Protein AF-A0A2U8DVL2-F1 (afdb_monomer_lite)

Organism: NCBI:txid332101

Radius of gyration: 16.47 Å; chains: 1; bounding box: 41×28×46 Å

pLDDT: mean 86.02, std 8.93, range [56.0, 98.19]

Secondary structure (DSSP, 8-state):
-HHHHHHHHHHHHHTTT-EEEEEEEETTEEEEEEEEEEEETTEEEEEEEEEE--SSGGGTSSPPPHHHHHHTT-S-S---TT--HHHHHHHHHHHHIIIIISHHHHHHHHHHH-S--EEEEEEE-

Sequence (125 aa):
MSLLAETLVEEWFNRRGYFTIRGIKETVDEIDIFAIKNVRHNCWNCVHCEVQVGIRPVTYISRLTKQLMIELNVKNSNSAKQRTLDQLNKCVDAWVEMKFTNTKKESVCSQLFGETNWNYMFVYG

Foldseek 3Di:
DQVVQLVVVCVVLVVVVWDWDAFDDDPPATQGIWTWHDPDDVDIATEREDEQEDPCSQQPAQFQDPVNCVVVVHPGRRDPPPDDPVSSVVSNVVRCCRNDVPPVNVVSSCVVPHDDDYDYHYHYD

Structure (mmCIF, N/CA/C/O backbone):
data_AF-A0A2U8DVL2-F1
#
_entry.id   AF-A0A2U8DVL2-F1
#
loop_
_atom_site.group_PDB
_atom_site.id
_atom_site.type_symbol
_atom_site.label_atom_id
_atom_site.label_alt_id
_atom_site.label_comp_id
_atom_site.label_asym_id
_atom_site.label_entity_id
_atom_site.label_seq_id
_atom_site.pdbx_PDB_ins_code
_atom_site.Cartn_x
_atom_site.Cartn_y
_atom_site.Cartn_z
_atom_site.occupancy
_atom_site.B_iso_or_equiv
_atom_site.auth_seq_id
_atom_site.auth_comp_id
_atom_site.auth_asym_id
_atom_site.auth_atom_id
_atom_site.pdbx_PDB_model_num
ATOM 1 N N . MET A 1 1 ? -8.873 8.466 -11.976 1.00 56.00 1 MET A N 1
ATOM 2 C CA . MET A 1 1 ? -9.550 7.156 -11.851 1.00 56.00 1 MET A CA 1
ATOM 3 C C . MET A 1 1 ? -9.167 6.417 -10.575 1.00 56.00 1 MET A C 1
ATOM 5 O O . MET A 1 1 ? -10.037 5.722 -10.074 1.00 56.00 1 MET A O 1
ATOM 9 N N . SER A 1 2 ? -7.961 6.611 -10.009 1.00 65.88 2 SER A N 1
ATOM 10 C CA . SER A 1 2 ? -7.602 6.001 -8.712 1.00 65.88 2 SER A CA 1
ATOM 11 C C . SER A 1 2 ? -8.553 6.418 -7.586 1.00 65.88 2 SER A C 1
ATOM 13 O O . SER A 1 2 ? -9.016 5.554 -6.863 1.00 65.88 2 SER A O 1
ATOM 15 N N . LEU A 1 3 ? -8.965 7.693 -7.538 1.00 78.56 3 LEU A N 1
ATOM 16 C CA . LEU A 1 3 ? -9.815 8.212 -6.461 1.00 78.56 3 LEU A CA 1
ATOM 17 C C . LEU A 1 3 ? -11.120 7.421 -6.260 1.00 78.56 3 LEU A C 1
ATOM 19 O O . LEU A 1 3 ? -11.475 7.110 -5.132 1.00 78.56 3 LEU A O 1
ATOM 23 N N . LEU A 1 4 ? -11.819 7.052 -7.342 1.00 88.69 4 LEU A N 1
ATOM 24 C CA . LEU A 1 4 ? -13.054 6.264 -7.238 1.00 88.69 4 LEU A CA 1
ATOM 25 C C . LEU A 1 4 ? -12.777 4.841 -6.731 1.00 88.69 4 LEU A C 1
ATOM 27 O O . LEU A 1 4 ? -13.563 4.295 -5.961 1.00 88.69 4 LEU A O 1
ATOM 31 N N . ALA A 1 5 ? -11.663 4.246 -7.163 1.00 91.12 5 ALA A N 1
ATOM 32 C CA . ALA A 1 5 ? -11.254 2.923 -6.715 1.00 91.12 5 ALA A CA 1
ATOM 33 C C . ALA A 1 5 ? -10.836 2.936 -5.240 1.00 91.12 5 ALA A C 1
ATOM 35 O O . ALA A 1 5 ? -11.271 2.072 -4.487 1.00 91.12 5 ALA A O 1
ATOM 36 N N . GLU A 1 6 ? -10.067 3.938 -4.809 1.00 93.81 6 GLU A N 1
ATOM 37 C CA . GLU A 1 6 ? -9.709 4.135 -3.404 1.00 93.81 6 GLU A CA 1
ATOM 38 C C . GLU A 1 6 ? -10.961 4.303 -2.538 1.00 93.81 6 GLU A C 1
ATOM 40 O O . GLU A 1 6 ? -11.087 3.615 -1.533 1.00 93.81 6 GLU A O 1
ATOM 45 N N . THR A 1 7 ? -11.931 5.132 -2.950 1.00 95.50 7 THR A N 1
ATOM 46 C CA . THR A 1 7 ? -13.203 5.284 -2.221 1.00 95.50 7 THR A CA 1
ATOM 47 C C . THR A 1 7 ? -13.960 3.960 -2.112 1.00 95.50 7 THR A C 1
ATOM 49 O O . THR A 1 7 ? -14.505 3.645 -1.059 1.00 95.50 7 THR A O 1
ATOM 52 N N . LEU A 1 8 ? -13.988 3.148 -3.172 1.00 95.31 8 LEU A N 1
ATOM 53 C CA . LEU A 1 8 ? -14.653 1.845 -3.124 1.00 95.31 8 LEU A CA 1
ATOM 54 C C . LEU A 1 8 ? -13.946 0.866 -2.172 1.00 95.31 8 LEU A C 1
ATOM 56 O O . LEU A 1 8 ? -14.613 0.122 -1.451 1.00 95.31 8 LEU A O 1
ATOM 60 N N . VAL A 1 9 ? -12.611 0.853 -2.169 1.00 96.56 9 VAL A N 1
ATOM 61 C CA . VAL A 1 9 ? -11.808 0.013 -1.266 1.00 96.56 9 VAL A CA 1
ATOM 62 C C . VAL A 1 9 ? -11.950 0.484 0.184 1.00 96.56 9 VAL A C 1
ATOM 64 O O . VAL A 1 9 ? -12.115 -0.343 1.079 1.00 96.56 9 VAL A O 1
ATOM 67 N N . GLU A 1 10 ? -11.957 1.794 0.420 1.00 97.12 10 GLU A N 1
ATOM 68 C CA . GLU A 1 10 ? -12.232 2.396 1.726 1.00 97.12 10 GLU A CA 1
ATOM 69 C C . GLU A 1 10 ? -13.604 1.954 2.253 1.00 97.12 10 GLU A C 1
ATOM 71 O O . GLU A 1 10 ? -13.705 1.397 3.346 1.00 97.12 10 GLU A O 1
ATOM 76 N N . GLU A 1 11 ? -14.651 2.064 1.435 1.00 97.69 11 GLU A N 1
ATOM 77 C CA . GLU A 1 11 ? -15.990 1.590 1.795 1.00 97.69 11 GLU A CA 1
ATOM 78 C C . GLU A 1 11 ? -16.040 0.077 2.062 1.00 97.69 11 GLU A C 1
ATOM 80 O O . GLU A 1 11 ? -16.767 -0.398 2.941 1.00 97.69 11 GLU A O 1
ATOM 85 N N . TRP A 1 12 ? -15.247 -0.713 1.337 1.00 97.00 12 TRP A N 1
ATOM 86 C CA . TRP A 1 12 ? -15.123 -2.155 1.553 1.00 97.00 12 TRP A CA 1
ATOM 87 C C . TRP A 1 12 ? -14.478 -2.503 2.907 1.00 97.00 12 TRP A C 1
ATOM 89 O O . TRP A 1 12 ? -14.900 -3.483 3.543 1.00 97.00 12 TRP A O 1
ATOM 99 N N . PHE A 1 13 ? -13.513 -1.699 3.366 1.00 98.19 13 PHE A N 1
ATOM 100 C CA . PHE A 1 13 ? -12.944 -1.763 4.716 1.00 98.19 13 PHE A CA 1
ATOM 101 C C . PHE A 1 13 ? -13.953 -1.305 5.779 1.00 98.19 13 PHE A C 1
ATOM 103 O O . PHE A 1 13 ? -14.196 -2.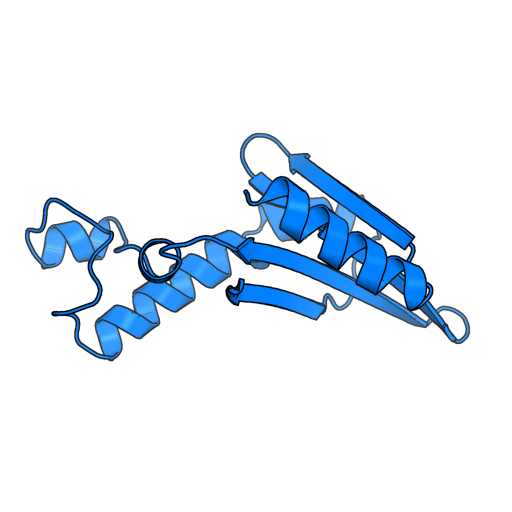041 6.741 1.00 98.19 13 PHE A O 1
ATOM 110 N N . ASN A 1 14 ? -14.608 -0.158 5.579 1.00 97.94 14 ASN A N 1
ATOM 111 C CA . ASN A 1 14 ? -15.601 0.400 6.505 1.00 97.94 14 ASN A CA 1
ATOM 112 C C . ASN A 1 14 ? -16.740 -0.588 6.780 1.00 97.94 14 ASN A C 1
ATOM 114 O O . ASN A 1 14 ? -17.065 -0.878 7.933 1.00 97.94 14 ASN A O 1
ATOM 118 N N . ARG A 1 15 ? -17.282 -1.227 5.734 1.00 98.00 15 ARG A N 1
ATOM 119 C CA . ARG A 1 15 ? -18.323 -2.269 5.859 1.00 98.00 15 ARG A CA 1
ATOM 120 C C . ARG A 1 15 ? -17.873 -3.513 6.630 1.00 98.00 15 ARG A C 1
ATOM 122 O O . ARG A 1 15 ? -18.711 -4.292 7.076 1.00 98.00 15 ARG A O 1
ATOM 129 N N . ARG A 1 16 ? -16.564 -3.718 6.795 1.00 96.88 16 ARG A N 1
ATOM 130 C CA . ARG A 1 16 ? -15.975 -4.791 7.614 1.00 96.88 16 ARG A CA 1
ATOM 131 C C . ARG A 1 16 ? -15.626 -4.341 9.031 1.00 96.88 16 ARG A C 1
ATOM 133 O O . ARG A 1 16 ? -15.075 -5.144 9.790 1.00 96.88 16 ARG A O 1
ATOM 140 N N . GLY A 1 17 ? -15.959 -3.108 9.402 1.00 96.81 17 GLY A N 1
ATOM 141 C CA . GLY A 1 17 ? -15.703 -2.545 10.724 1.00 96.81 17 GLY A CA 1
ATOM 142 C C . GLY A 1 17 ? -14.255 -2.111 10.932 1.00 96.81 17 GLY A C 1
ATOM 143 O O . GLY A 1 17 ? -13.778 -2.149 12.064 1.00 96.81 17 GLY A O 1
ATOM 144 N N . TYR A 1 18 ? -13.543 -1.773 9.857 1.00 97.69 18 TYR A N 1
ATOM 145 C CA . TYR A 1 18 ? -12.279 -1.052 9.971 1.00 97.69 18 TYR A CA 1
ATOM 146 C C . TYR A 1 18 ? -12.558 0.441 10.126 1.00 97.69 18 TYR A C 1
ATOM 148 O O . TYR A 1 18 ? -13.505 0.963 9.545 1.00 97.69 18 TYR A O 1
ATOM 156 N N . PHE A 1 19 ? -11.712 1.114 10.895 1.00 96.12 19 PHE A N 1
ATOM 157 C CA . PHE A 1 19 ? -11.527 2.554 10.809 1.00 96.12 19 PHE A CA 1
ATOM 158 C C . PHE A 1 19 ? -10.458 2.831 9.753 1.00 96.12 19 PHE A C 1
ATOM 160 O O . PHE A 1 19 ? -9.404 2.185 9.777 1.00 96.12 19 PHE A O 1
ATOM 167 N N . THR A 1 20 ? -10.722 3.762 8.838 1.00 96.75 20 THR A N 1
ATOM 168 C CA . THR A 1 20 ? -9.822 4.081 7.728 1.00 96.75 20 THR A CA 1
ATOM 169 C C . THR A 1 20 ? -9.355 5.530 7.754 1.00 96.75 20 THR A C 1
ATOM 171 O O . THR A 1 20 ? -10.085 6.436 8.150 1.00 96.75 20 THR A O 1
ATOM 174 N N . ILE A 1 21 ? -8.130 5.750 7.283 1.00 94.19 21 ILE A N 1
ATOM 175 C CA . ILE A 1 21 ? -7.624 7.059 6.872 1.00 94.19 21 ILE A CA 1
ATOM 176 C C . ILE A 1 21 ? -7.083 6.897 5.454 1.00 94.19 21 ILE A C 1
ATOM 178 O O . ILE A 1 21 ? -6.293 5.991 5.186 1.00 94.19 21 ILE A O 1
ATOM 182 N N . ARG A 1 22 ? -7.502 7.775 4.546 1.00 92.75 22 ARG A N 1
ATOM 183 C CA . ARG A 1 22 ? -7.082 7.762 3.143 1.00 92.75 22 ARG A CA 1
ATOM 184 C C . ARG A 1 22 ? -6.073 8.877 2.857 1.00 92.75 22 ARG A C 1
ATOM 186 O O . ARG A 1 22 ? -6.253 9.997 3.333 1.00 92.75 22 ARG A O 1
ATOM 193 N N . GLY A 1 23 ? -5.055 8.586 2.048 1.00 90.62 23 GLY A N 1
ATOM 194 C CA . GLY A 1 23 ? -4.090 9.565 1.538 1.00 90.62 23 GLY A CA 1
ATOM 195 C C . GLY A 1 23 ? -3.182 10.164 2.613 1.00 90.62 23 GLY A C 1
ATOM 196 O O . GLY A 1 23 ? -2.973 11.378 2.641 1.00 90.62 23 GLY A O 1
ATOM 197 N N . ILE A 1 24 ? -2.665 9.337 3.527 1.00 89.56 24 ILE A N 1
ATOM 198 C CA . ILE A 1 24 ? -1.717 9.794 4.553 1.00 89.56 24 ILE A CA 1
ATOM 199 C C . ILE A 1 24 ? -0.392 10.136 3.884 1.00 89.56 24 ILE A C 1
ATOM 201 O O . ILE A 1 24 ? 0.182 9.294 3.199 1.00 89.56 24 ILE A O 1
ATOM 205 N N . LYS A 1 25 ? 0.120 11.345 4.127 1.00 84.31 25 LYS A N 1
ATOM 206 C CA . LYS A 1 25 ? 1.354 11.850 3.515 1.00 84.31 25 LYS A CA 1
ATOM 207 C C . LYS A 1 25 ? 2.400 12.199 4.557 1.00 84.31 25 LYS A C 1
ATOM 209 O O . LYS A 1 25 ? 2.120 12.971 5.469 1.00 84.31 25 LYS A O 1
ATOM 214 N N . GLU A 1 26 ? 3.625 11.740 4.330 1.00 71.00 26 GLU A N 1
ATOM 215 C CA . GLU A 1 26 ? 4.827 12.307 4.940 1.00 71.00 26 GLU A CA 1
ATOM 216 C C . GLU A 1 26 ? 5.785 12.713 3.817 1.00 71.00 26 GLU A C 1
ATOM 218 O O . GLU A 1 26 ? 6.374 11.885 3.121 1.00 71.00 26 GLU A O 1
ATOM 223 N N . THR A 1 27 ? 5.938 14.022 3.608 1.00 71.19 27 THR A N 1
ATOM 224 C CA . THR A 1 27 ? 6.690 14.615 2.486 1.00 71.19 27 THR A CA 1
ATOM 225 C C . THR A 1 27 ? 6.219 14.145 1.099 1.00 71.19 27 THR A C 1
ATOM 227 O O . THR A 1 27 ? 5.234 14.670 0.586 1.00 71.19 27 THR A O 1
ATOM 230 N N . VAL A 1 28 ? 6.935 13.206 0.472 1.00 64.75 28 VAL A N 1
ATOM 231 C CA . VAL A 1 28 ? 6.683 12.700 -0.893 1.00 64.75 28 VAL A CA 1
ATOM 232 C C . VAL A 1 28 ? 5.997 11.329 -0.875 1.00 64.75 28 VAL A C 1
ATOM 234 O O . VAL A 1 28 ? 5.430 10.921 -1.886 1.00 64.75 28 VAL A O 1
ATOM 237 N N . ASP A 1 29 ? 6.023 10.630 0.261 1.00 72.19 29 ASP A N 1
ATOM 238 C CA . ASP A 1 29 ? 5.485 9.280 0.381 1.00 72.19 29 ASP A CA 1
ATOM 239 C C . ASP A 1 29 ? 4.041 9.327 0.896 1.00 72.19 29 ASP A C 1
ATOM 241 O O . ASP A 1 29 ? 3.736 9.959 1.910 1.00 72.19 29 ASP A O 1
ATOM 245 N N . GLU A 1 30 ? 3.143 8.670 0.162 1.00 86.06 30 GLU A N 1
ATOM 246 C CA . GLU A 1 30 ? 1.699 8.643 0.416 1.00 86.06 30 GLU A CA 1
ATOM 247 C C . GLU A 1 30 ? 1.233 7.205 0.615 1.00 86.06 30 GLU A C 1
ATOM 249 O O . GLU A 1 30 ? 1.493 6.372 -0.250 1.00 86.06 30 GLU A O 1
ATOM 254 N N . ILE A 1 31 ? 0.579 6.905 1.739 1.00 91.00 31 ILE A N 1
ATOM 255 C CA . ILE A 1 31 ? -0.184 5.671 1.959 1.00 91.00 31 ILE A CA 1
ATOM 256 C C . ILE A 1 31 ? -1.609 5.906 1.462 1.00 91.00 31 ILE A C 1
ATOM 258 O O . ILE A 1 31 ? -2.308 6.771 1.998 1.00 91.00 31 ILE A O 1
ATOM 262 N N . ASP A 1 32 ? -2.041 5.114 0.478 1.00 93.62 32 ASP A N 1
ATOM 263 C CA . ASP A 1 32 ? -3.366 5.285 -0.123 1.00 93.62 32 ASP A CA 1
ATOM 264 C C . ASP A 1 32 ? -4.469 5.046 0.914 1.00 93.62 32 ASP A C 1
ATOM 266 O O . ASP A 1 32 ? -5.299 5.923 1.133 1.00 93.62 32 ASP A O 1
ATOM 270 N N . ILE A 1 33 ? -4.473 3.888 1.586 1.00 95.44 33 ILE A N 1
ATOM 271 C CA . ILE A 1 33 ? -5.438 3.563 2.644 1.00 95.44 33 ILE A CA 1
ATOM 272 C C . ILE A 1 33 ? -4.723 2.918 3.827 1.00 95.44 33 ILE A C 1
ATOM 274 O O . ILE A 1 33 ? -4.055 1.891 3.715 1.00 95.44 33 ILE A O 1
ATOM 278 N N . PHE A 1 34 ? -4.952 3.493 4.994 1.00 95.06 34 PHE A N 1
ATOM 279 C CA . PHE A 1 34 ? -4.586 2.947 6.286 1.00 95.06 34 PHE A CA 1
ATOM 280 C C . PHE A 1 34 ? -5.850 2.448 6.970 1.00 95.06 34 PHE A C 1
ATOM 282 O O . PHE A 1 34 ? -6.775 3.231 7.173 1.00 95.06 34 PHE A O 1
ATOM 289 N N . ALA A 1 35 ? -5.914 1.163 7.311 1.00 96.31 35 ALA A N 1
ATOM 290 C CA . ALA A 1 35 ? -7.102 0.559 7.903 1.00 96.31 35 ALA A CA 1
ATOM 291 C C . ALA A 1 35 ? -6.753 -0.200 9.183 1.00 96.31 35 ALA A C 1
ATOM 293 O O . ALA A 1 35 ? -5.896 -1.080 9.181 1.00 96.31 35 ALA A O 1
ATOM 294 N N . ILE A 1 36 ? -7.456 0.095 10.274 1.00 95.06 36 ILE A N 1
ATOM 295 C CA . ILE A 1 36 ? -7.268 -0.575 11.565 1.00 95.06 36 ILE A CA 1
ATOM 296 C C . ILE A 1 36 ? -8.588 -1.122 12.095 1.00 95.06 36 ILE A 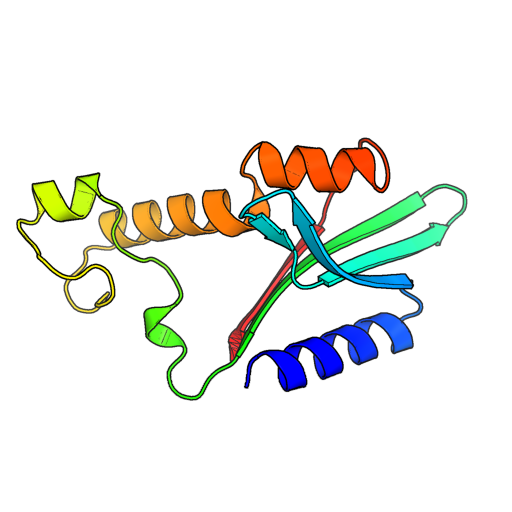C 1
ATOM 298 O O . ILE A 1 36 ? -9.643 -0.501 11.970 1.00 95.06 36 ILE A O 1
ATOM 302 N N . LYS A 1 37 ? -8.541 -2.302 12.707 1.00 95.25 37 LYS A N 1
ATOM 303 C CA . LYS A 1 37 ? -9.699 -2.930 13.344 1.00 95.25 37 LYS A CA 1
ATOM 304 C C . LYS A 1 37 ? -9.286 -3.622 14.630 1.00 95.25 37 LYS A C 1
ATOM 306 O O . LYS A 1 37 ? -8.371 -4.441 14.630 1.00 95.25 37 LYS A O 1
ATOM 311 N N . ASN A 1 38 ? -10.011 -3.359 15.712 1.00 92.25 38 ASN A N 1
ATOM 312 C CA . ASN A 1 38 ? -9.892 -4.158 16.926 1.00 92.25 38 ASN A CA 1
ATOM 313 C C . ASN A 1 38 ? -10.607 -5.499 16.704 1.00 92.25 38 ASN A C 1
ATOM 315 O O . ASN A 1 38 ? -11.812 -5.526 16.450 1.00 92.25 38 ASN A O 1
ATOM 319 N N . VAL A 1 39 ? -9.868 -6.609 16.728 1.00 89.94 39 VAL A N 1
ATOM 320 C CA . VAL A 1 39 ? -10.429 -7.945 16.464 1.00 89.94 39 VAL A CA 1
ATOM 321 C C . VAL A 1 39 ? -10.898 -8.598 17.761 1.00 89.94 39 VAL A C 1
ATOM 323 O O . VAL A 1 39 ? -11.965 -9.212 17.790 1.00 89.94 39 VAL A O 1
ATOM 326 N N . ARG A 1 40 ? -10.103 -8.474 18.828 1.00 87.00 40 ARG A N 1
ATOM 327 C CA . ARG A 1 40 ? -10.357 -8.935 20.207 1.00 87.00 40 ARG A CA 1
ATOM 328 C C . ARG A 1 40 ? -9.511 -8.075 21.144 1.00 87.00 40 ARG A C 1
ATOM 330 O O . ARG A 1 40 ? -8.518 -7.547 20.676 1.00 87.00 40 ARG A O 1
ATOM 337 N N . HIS A 1 41 ? -9.851 -7.968 22.432 1.00 82.56 41 HIS A N 1
ATOM 338 C CA . HIS A 1 41 ? -9.111 -7.194 23.453 1.00 82.56 41 HIS A CA 1
ATOM 339 C C . HIS A 1 41 ? -7.607 -6.997 23.154 1.00 82.56 41 HIS A C 1
ATOM 341 O O . HIS A 1 41 ? -6.823 -7.936 23.263 1.00 82.56 41 HIS A O 1
ATOM 347 N N . ASN A 1 42 ? -7.223 -5.767 22.783 1.00 78.50 42 ASN A N 1
ATOM 348 C CA . ASN A 1 42 ? -5.857 -5.338 22.426 1.00 78.50 42 ASN A CA 1
ATOM 349 C C . ASN A 1 42 ? -5.158 -6.099 21.278 1.00 78.50 42 ASN A C 1
ATOM 351 O O . ASN A 1 42 ? -3.962 -5.931 21.060 1.00 78.50 42 ASN A O 1
ATOM 355 N N . CYS A 1 43 ? -5.896 -6.885 20.502 1.00 87.62 43 CYS A N 1
ATOM 356 C CA . CYS A 1 43 ? -5.464 -7.490 19.251 1.00 87.62 43 CYS A CA 1
ATOM 357 C C . CYS A 1 43 ? -5.991 -6.649 18.085 1.00 87.62 43 CYS A C 1
ATOM 359 O O . CYS A 1 43 ? -7.187 -6.649 17.768 1.00 87.62 43 CYS A O 1
ATOM 361 N N . TRP A 1 44 ? -5.074 -5.921 17.461 1.00 91.62 44 TRP A N 1
ATOM 362 C CA . TRP A 1 44 ? -5.359 -5.037 16.343 1.00 91.62 44 TRP A CA 1
ATOM 363 C C . TRP A 1 44 ? -4.986 -5.706 15.026 1.00 91.62 44 TRP A C 1
ATOM 365 O O . TRP A 1 44 ? -3.934 -6.327 14.908 1.00 91.62 44 TRP A O 1
ATOM 375 N N . ASN A 1 45 ? -5.864 -5.580 14.037 1.00 93.56 45 ASN A N 1
ATOM 376 C CA . ASN A 1 45 ? -5.545 -5.869 12.650 1.00 93.56 45 ASN A CA 1
ATOM 377 C C . ASN A 1 45 ? -5.291 -4.543 11.940 1.00 93.56 45 ASN A C 1
ATOM 379 O O . ASN A 1 45 ? -6.221 -3.751 11.772 1.00 93.56 45 ASN A O 1
ATOM 383 N N . CYS A 1 46 ? -4.039 -4.333 11.555 1.00 94.12 46 CYS A N 1
ATOM 384 C CA . CYS A 1 46 ? -3.542 -3.114 10.946 1.00 94.12 46 CYS A CA 1
ATOM 385 C C . CYS A 1 46 ? -3.155 -3.415 9.500 1.00 94.12 46 CYS A C 1
ATOM 387 O O . CYS A 1 46 ? -2.383 -4.338 9.242 1.00 94.12 46 CYS A O 1
ATOM 389 N N . VAL A 1 47 ? -3.722 -2.672 8.554 1.00 95.38 47 VAL A N 1
ATOM 390 C CA . VAL A 1 47 ? -3.544 -2.890 7.121 1.00 95.38 47 VAL A CA 1
ATOM 391 C C . VAL A 1 47 ? -3.045 -1.606 6.475 1.00 95.38 47 VAL A C 1
ATOM 393 O O . VAL A 1 47 ? -3.698 -0.566 6.555 1.00 95.38 47 VAL A O 1
ATOM 396 N N . HIS A 1 48 ? -1.909 -1.704 5.790 1.00 94.75 48 HIS A N 1
ATOM 397 C CA . HIS A 1 48 ? -1.450 -0.702 4.833 1.00 94.75 48 HIS A CA 1
ATOM 398 C C . HIS A 1 48 ? -1.855 -1.191 3.446 1.00 94.75 48 HIS A C 1
ATOM 400 O O . HIS A 1 48 ? -1.356 -2.203 2.952 1.00 94.75 48 HIS A O 1
ATOM 406 N N . CYS A 1 49 ? -2.802 -0.485 2.837 1.00 95.81 49 CYS A N 1
ATOM 407 C CA . CYS A 1 49 ? -3.344 -0.807 1.532 1.00 95.81 49 CYS A CA 1
ATOM 408 C C . CYS A 1 49 ? -2.919 0.233 0.487 1.00 95.81 49 CYS A C 1
ATOM 410 O O . CYS A 1 49 ? -3.124 1.430 0.671 1.00 95.81 49 CYS A O 1
ATOM 412 N N . GLU A 1 50 ? -2.377 -0.244 -0.630 1.00 94.00 50 GLU A N 1
ATOM 413 C CA . GLU A 1 50 ? -2.091 0.547 -1.832 1.00 94.00 50 GLU A CA 1
ATOM 414 C C . GLU A 1 50 ? -3.084 0.145 -2.934 1.00 94.00 50 GLU A C 1
ATOM 416 O O . GLU A 1 50 ? -3.364 -1.045 -3.127 1.00 94.00 50 GLU A O 1
ATOM 421 N N . VAL A 1 51 ? -3.638 1.118 -3.657 1.00 92.81 51 VAL A N 1
ATOM 422 C CA . VAL A 1 51 ? -4.708 0.915 -4.643 1.00 92.81 51 VAL A CA 1
ATOM 423 C C . VAL A 1 51 ? -4.259 1.423 -6.008 1.00 92.81 51 VAL A C 1
ATOM 425 O O . VAL A 1 51 ? -4.123 2.618 -6.251 1.00 92.81 51 VAL A O 1
ATOM 428 N N . GLN A 1 52 ? -4.094 0.506 -6.958 1.00 89.62 52 GLN A N 1
ATOM 429 C CA . GLN A 1 52 ? -3.708 0.817 -8.330 1.00 89.62 52 GLN A CA 1
ATOM 430 C C . GLN A 1 52 ? -4.739 0.253 -9.305 1.00 89.62 52 GLN A C 1
ATOM 432 O O . GLN A 1 52 ? -4.620 -0.880 -9.767 1.00 89.62 52 GLN A O 1
ATOM 437 N N . VAL A 1 53 ? -5.726 1.080 -9.658 1.00 87.69 53 VAL A N 1
ATOM 438 C CA . VAL A 1 53 ? -6.764 0.719 -10.631 1.00 87.69 53 VAL A CA 1
ATOM 439 C C . VAL A 1 53 ? -6.744 1.663 -11.832 1.00 87.69 53 VAL A C 1
ATOM 441 O O . VAL A 1 53 ? -6.811 2.889 -11.682 1.00 87.69 53 VAL A O 1
ATOM 444 N N . GLY A 1 54 ? -6.655 1.119 -13.045 1.00 82.00 54 GLY A N 1
ATOM 445 C CA . GLY A 1 54 ? -6.676 1.909 -14.273 1.00 82.00 54 GLY A CA 1
ATOM 446 C C . GLY A 1 54 ? -6.826 1.080 -15.547 1.00 82.00 54 GLY A C 1
ATOM 447 O O . GLY A 1 54 ? -6.595 -0.113 -15.565 1.00 82.00 54 GLY A O 1
ATOM 448 N N . ILE A 1 55 ? -7.146 1.733 -16.671 1.00 76.38 55 ILE A N 1
ATOM 449 C CA . ILE A 1 55 ? -7.434 1.056 -17.961 1.00 76.38 55 ILE A CA 1
ATOM 450 C C . ILE A 1 55 ? -6.224 0.268 -18.495 1.00 76.38 55 ILE A C 1
ATOM 452 O O . ILE A 1 55 ? -6.373 -0.666 -19.279 1.00 76.38 55 ILE A O 1
ATOM 456 N N . ARG A 1 56 ? -5.004 0.669 -18.114 1.00 72.44 56 ARG A N 1
ATOM 457 C CA . ARG A 1 56 ? -3.746 0.027 -18.531 1.00 72.44 56 ARG A CA 1
ATOM 458 C C . ARG A 1 56 ? -2.809 -0.128 -17.333 1.00 72.44 56 ARG A C 1
ATOM 460 O O . ARG A 1 56 ? -1.824 0.602 -17.232 1.00 72.44 56 ARG A O 1
ATOM 467 N N . PRO A 1 57 ? -3.098 -1.059 -16.416 1.00 67.62 57 PRO A N 1
ATOM 468 C CA . PRO A 1 57 ? -2.422 -1.105 -15.126 1.00 67.62 57 PRO A CA 1
ATOM 469 C C . PRO A 1 57 ? -1.019 -1.756 -15.212 1.00 67.62 57 PRO A C 1
ATOM 471 O O . PRO A 1 57 ? -0.172 -1.570 -14.339 1.00 67.62 57 PRO A O 1
ATOM 474 N N . VAL A 1 58 ? -0.709 -2.387 -16.354 1.00 64.75 58 VAL A N 1
ATOM 475 C CA . VAL A 1 58 ? 0.542 -3.114 -16.653 1.00 64.75 58 VAL A CA 1
ATOM 476 C C . VAL A 1 58 ? 1.812 -2.253 -16.527 1.00 64.75 58 VAL A C 1
ATOM 478 O O . VAL A 1 58 ? 2.889 -2.786 -16.293 1.00 64.75 58 VAL A O 1
ATOM 481 N N . THR A 1 59 ? 1.723 -0.925 -16.667 1.00 66.06 59 THR A N 1
ATOM 482 C CA . THR A 1 59 ? 2.898 -0.024 -16.623 1.00 66.06 59 THR A CA 1
ATOM 483 C C . THR A 1 59 ? 3.232 0.522 -15.233 1.00 66.06 59 THR A C 1
ATOM 485 O O . THR A 1 59 ? 4.177 1.302 -15.092 1.00 66.06 59 THR A O 1
ATOM 488 N N . TYR A 1 60 ? 2.439 0.191 -14.212 1.00 70.44 60 TYR A N 1
ATOM 489 C CA . TYR A 1 60 ? 2.571 0.792 -12.879 1.00 70.44 60 TYR A CA 1
ATOM 490 C C . TYR A 1 60 ? 3.386 -0.053 -11.900 1.00 70.44 60 TYR A C 1
ATOM 492 O O . TYR A 1 60 ? 3.951 0.493 -10.953 1.00 70.44 60 TYR A O 1
ATOM 500 N N . ILE A 1 61 ? 3.490 -1.355 -12.154 1.00 77.56 61 ILE A N 1
ATOM 501 C CA . ILE A 1 61 ? 4.244 -2.297 -11.326 1.00 77.56 61 ILE A CA 1
ATOM 502 C C . ILE A 1 61 ? 5.588 -2.565 -11.994 1.00 77.56 61 ILE A C 1
ATOM 504 O O . ILE A 1 61 ? 5.678 -2.621 -13.223 1.00 77.56 61 ILE A O 1
ATOM 508 N N . SER A 1 62 ? 6.632 -2.786 -11.194 1.00 80.06 62 SER A N 1
ATOM 509 C CA . SER A 1 62 ? 7.941 -3.255 -11.666 1.00 80.06 62 SER A CA 1
ATOM 510 C C . SER A 1 62 ? 8.648 -2.299 -12.637 1.00 80.06 62 SER A C 1
ATOM 512 O O . SER A 1 62 ? 9.223 -2.721 -13.638 1.00 80.06 62 SER A O 1
ATOM 514 N N . ARG A 1 63 ? 8.621 -0.984 -12.404 1.00 82.81 63 ARG A N 1
ATOM 515 C CA . ARG A 1 63 ? 9.451 -0.074 -13.214 1.00 82.81 63 ARG A CA 1
ATOM 516 C C . ARG A 1 63 ? 10.929 -0.454 -13.075 1.00 82.81 63 ARG A C 1
ATOM 518 O O . ARG A 1 63 ? 11.357 -0.824 -11.987 1.00 82.81 63 ARG A O 1
ATOM 525 N N . LEU A 1 64 ? 11.702 -0.351 -14.160 1.00 80.56 64 LEU A N 1
ATOM 526 C CA . LEU A 1 64 ? 13.149 -0.578 -14.080 1.00 80.56 64 LEU A CA 1
ATOM 527 C C . LEU A 1 64 ? 13.768 0.356 -13.043 1.00 80.56 64 LEU A C 1
ATOM 529 O O . LEU A 1 64 ? 13.519 1.567 -13.051 1.00 80.56 64 LEU A O 1
ATOM 533 N N . THR A 1 65 ? 14.615 -0.215 -12.194 1.00 80.06 65 THR A N 1
ATOM 534 C CA . THR A 1 65 ? 15.480 0.559 -11.310 1.00 80.06 65 THR A CA 1
ATOM 535 C C . THR A 1 65 ? 16.468 1.371 -12.149 1.00 80.06 65 THR A C 1
ATOM 537 O O . THR A 1 65 ? 16.785 1.016 -13.288 1.00 80.06 65 THR A O 1
ATOM 540 N N . LYS A 1 66 ? 16.990 2.473 -11.597 1.00 82.12 66 LYS A N 1
ATOM 541 C CA . LYS A 1 66 ? 18.011 3.284 -12.289 1.00 82.12 66 LYS A CA 1
ATOM 542 C C . LYS A 1 66 ? 19.221 2.444 -12.699 1.00 82.12 66 LYS A C 1
ATOM 544 O O . LYS A 1 66 ? 19.748 2.632 -13.788 1.00 82.12 66 LYS A O 1
ATOM 549 N N . GLN A 1 67 ? 19.598 1.493 -11.853 1.00 81.81 67 GLN A N 1
ATOM 550 C CA . GLN A 1 67 ? 20.716 0.591 -12.086 1.00 81.81 67 GLN A CA 1
ATOM 551 C C . GLN A 1 67 ? 20.461 -0.356 -13.263 1.00 81.81 67 GLN A C 1
ATOM 553 O O . GLN A 1 67 ? 21.262 -0.395 -14.191 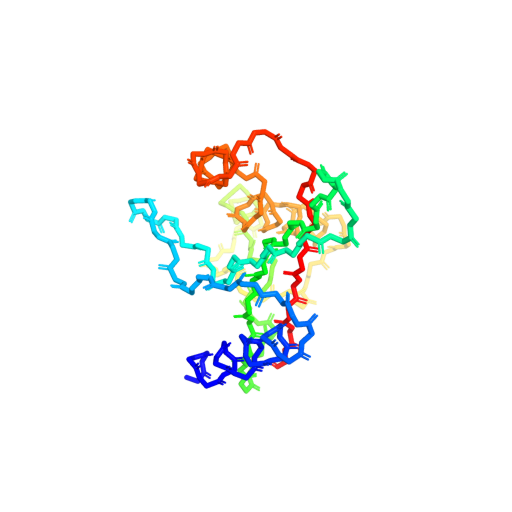1.00 81.81 67 GLN A O 1
ATOM 558 N N . LEU A 1 68 ? 19.293 -1.005 -13.312 1.00 80.62 68 LEU A N 1
ATOM 559 C CA . LEU A 1 68 ? 18.933 -1.873 -14.439 1.00 80.62 68 LEU A CA 1
ATOM 560 C C . LEU A 1 68 ? 18.742 -1.094 -15.749 1.00 80.62 68 LEU A C 1
ATOM 562 O O . LEU A 1 68 ? 19.002 -1.631 -16.822 1.00 80.62 68 LEU A O 1
ATOM 566 N N . MET A 1 69 ? 18.316 0.174 -15.695 1.00 82.19 69 MET A N 1
ATOM 567 C CA . MET A 1 69 ? 18.262 1.020 -16.895 1.00 82.19 69 MET A CA 1
ATOM 568 C C . MET A 1 69 ? 19.652 1.287 -17.483 1.00 82.19 69 MET A C 1
ATOM 570 O O . MET A 1 69 ? 19.800 1.270 -18.704 1.00 82.19 69 MET A O 1
ATOM 574 N N . ILE A 1 70 ? 20.652 1.513 -16.624 1.00 84.69 70 ILE A N 1
ATOM 575 C CA . ILE A 1 70 ? 22.049 1.710 -17.030 1.00 84.69 70 ILE A CA 1
ATOM 576 C C . ILE A 1 70 ? 22.614 0.410 -17.612 1.00 84.69 70 ILE A C 1
ATOM 578 O O . ILE A 1 70 ? 23.156 0.428 -18.713 1.00 84.69 70 ILE A O 1
ATOM 582 N N . GLU A 1 71 ? 22.427 -0.717 -16.920 1.00 83.00 71 GLU A N 1
ATOM 583 C CA . GLU A 1 71 ? 22.917 -2.035 -17.353 1.00 83.00 71 GLU A CA 1
ATOM 584 C C . GLU A 1 71 ? 22.334 -2.472 -18.704 1.00 83.00 71 GLU A C 1
ATOM 586 O O . GLU A 1 71 ? 23.043 -3.023 -19.542 1.00 83.00 71 GLU A O 1
ATOM 591 N N . LEU A 1 72 ? 21.047 -2.199 -18.938 1.00 79.81 72 LEU A N 1
ATOM 592 C CA . LEU A 1 72 ? 20.351 -2.575 -20.171 1.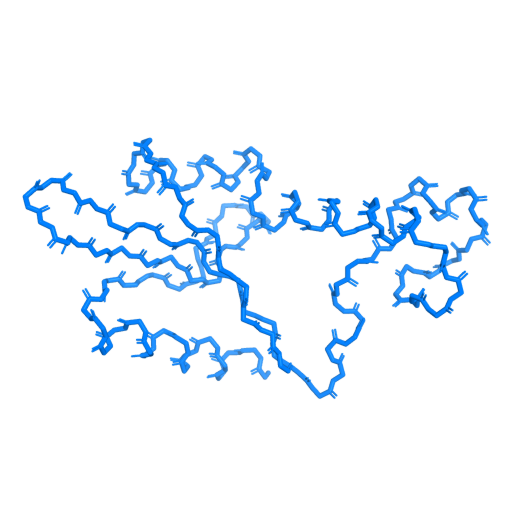00 79.81 72 LEU A CA 1
ATOM 593 C C . LEU A 1 72 ? 20.429 -1.509 -21.269 1.00 79.81 72 LEU A C 1
ATOM 595 O O . LEU A 1 72 ? 19.904 -1.728 -22.360 1.00 79.81 72 LEU A O 1
ATOM 599 N N . ASN A 1 73 ? 21.061 -0.362 -20.998 1.00 82.44 73 ASN A N 1
ATOM 600 C CA . ASN A 1 73 ? 21.140 0.783 -21.906 1.00 82.44 73 ASN A CA 1
ATOM 601 C C . ASN A 1 73 ? 19.764 1.208 -22.470 1.00 82.44 73 ASN A C 1
ATOM 603 O O . ASN A 1 73 ? 19.600 1.484 -23.662 1.00 82.44 73 ASN A O 1
ATOM 607 N N . VAL A 1 74 ? 18.744 1.243 -21.608 1.00 79.81 74 VAL A N 1
ATOM 608 C CA . VAL A 1 74 ? 17.364 1.588 -21.983 1.00 79.81 74 VAL A CA 1
ATOM 609 C C . VAL A 1 74 ? 16.948 2.938 -21.411 1.00 79.81 74 VAL A C 1
ATOM 611 O O . VAL A 1 74 ? 17.195 3.256 -20.252 1.00 79.81 74 VAL A O 1
ATOM 614 N N . LYS A 1 75 ? 16.246 3.735 -22.226 1.00 75.25 75 LYS A N 1
ATOM 615 C CA . LYS A 1 75 ? 15.762 5.074 -21.840 1.00 75.25 75 LYS A CA 1
ATOM 616 C C . LYS A 1 75 ? 14.406 5.074 -21.121 1.00 75.25 75 LYS A C 1
ATOM 618 O O . LYS A 1 75 ? 13.997 6.114 -20.616 1.00 75.25 75 LYS A O 1
ATOM 623 N N . ASN A 1 76 ? 13.677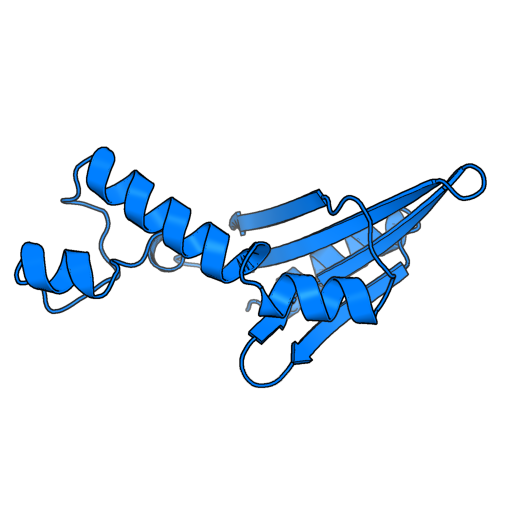 3.954 -21.114 1.00 70.31 76 ASN A N 1
ATOM 624 C CA . ASN A 1 76 ? 12.320 3.868 -20.562 1.00 70.31 76 ASN A CA 1
ATOM 625 C C . ASN A 1 76 ? 12.191 2.692 -19.586 1.00 70.31 76 ASN A C 1
ATOM 627 O O . ASN A 1 76 ? 12.565 1.566 -19.905 1.00 70.31 76 ASN A O 1
ATOM 631 N N . SER A 1 77 ? 11.602 2.958 -18.420 1.00 72.06 77 SER A N 1
ATOM 632 C CA . SER A 1 77 ? 11.451 2.021 -17.309 1.00 72.06 77 SER A CA 1
ATOM 633 C C . SER A 1 77 ? 10.154 1.208 -17.310 1.00 72.06 77 SER A C 1
ATOM 635 O O . SER A 1 77 ? 10.001 0.335 -16.459 1.00 72.06 77 SER A O 1
ATOM 637 N N . ASN A 1 78 ? 9.220 1.447 -18.237 1.00 69.75 78 ASN A N 1
ATOM 638 C CA . ASN A 1 78 ? 7.835 0.975 -18.091 1.00 69.75 78 ASN A CA 1
ATOM 639 C C . ASN A 1 78 ? 7.490 -0.335 -18.829 1.00 69.75 78 ASN A C 1
ATOM 641 O O . ASN A 1 78 ? 6.453 -0.926 -18.544 1.00 69.75 78 ASN A O 1
ATOM 645 N N . SER A 1 79 ? 8.307 -0.803 -19.783 1.00 72.94 79 SER A N 1
ATOM 646 C CA . SER A 1 79 ? 8.008 -2.039 -20.532 1.00 72.94 79 SER A CA 1
ATOM 647 C C . SER A 1 79 ? 8.654 -3.266 -19.891 1.00 72.94 79 SER A C 1
ATOM 649 O O . SER A 1 79 ? 9.879 -3.373 -19.851 1.00 72.94 79 SER A O 1
ATOM 651 N N . ALA A 1 80 ? 7.825 -4.212 -19.447 1.00 75.25 80 ALA A N 1
ATOM 652 C CA . ALA A 1 80 ? 8.246 -5.507 -18.907 1.00 75.25 80 ALA A CA 1
ATOM 653 C C . ALA A 1 80 ? 8.467 -6.596 -19.977 1.00 75.25 80 ALA A C 1
ATOM 655 O O . ALA A 1 80 ? 9.038 -7.637 -19.674 1.00 75.25 80 ALA A O 1
ATOM 656 N N . LYS A 1 81 ? 8.046 -6.366 -21.232 1.00 73.19 81 LYS A N 1
ATOM 657 C CA . LYS A 1 81 ? 7.916 -7.414 -22.268 1.00 73.19 81 LYS A CA 1
ATOM 658 C C . LYS A 1 81 ? 9.200 -8.177 -22.607 1.00 73.19 81 LYS A C 1
ATOM 660 O O . LYS A 1 81 ? 9.112 -9.310 -23.054 1.00 73.19 81 LYS A O 1
ATOM 665 N N . GLN A 1 82 ? 10.360 -7.542 -22.470 1.00 75.81 82 GLN A N 1
ATOM 666 C CA . GLN A 1 82 ? 11.655 -8.101 -22.882 1.00 75.81 82 GLN A CA 1
ATOM 667 C C . GLN A 1 82 ? 12.546 -8.480 -21.691 1.00 75.81 82 GLN A C 1
ATOM 669 O O . GLN A 1 82 ? 13.721 -8.776 -21.879 1.00 75.81 82 GLN A O 1
ATOM 674 N N . ARG A 1 83 ? 12.016 -8.431 -20.463 1.00 79.44 83 ARG A N 1
ATOM 675 C CA . ARG A 1 83 ? 12.802 -8.659 -19.247 1.00 79.44 83 ARG A CA 1
ATOM 676 C C . ARG A 1 83 ? 12.884 -10.139 -18.916 1.00 79.44 83 ARG A C 1
ATOM 678 O O . ARG A 1 83 ? 11.915 -10.877 -19.088 1.00 79.44 83 ARG A O 1
ATOM 685 N N . THR A 1 84 ? 14.027 -10.551 -18.385 1.00 87.12 84 THR A N 1
ATOM 686 C CA . THR A 1 84 ? 14.168 -11.877 -17.782 1.00 87.12 84 THR A CA 1
ATOM 687 C C . THR A 1 84 ? 13.416 -11.939 -16.451 1.00 87.12 84 THR A C 1
ATOM 689 O O . THR A 1 84 ? 13.094 -10.911 -15.850 1.00 87.12 84 THR A O 1
ATOM 692 N N . LEU A 1 85 ? 13.157 -13.153 -15.961 1.00 88.12 85 LEU A N 1
ATOM 693 C CA . LEU A 1 85 ? 12.503 -13.355 -14.667 1.00 88.12 85 LEU A CA 1
ATOM 694 C C . LEU A 1 85 ? 13.299 -12.724 -13.511 1.00 88.12 85 LEU A C 1
ATOM 696 O O . LEU A 1 85 ? 12.715 -12.065 -12.660 1.00 88.12 85 LEU A O 1
ATOM 700 N N . ASP A 1 86 ? 14.629 -12.855 -13.522 1.00 88.62 86 ASP A N 1
ATOM 701 C CA . ASP A 1 86 ? 15.510 -12.250 -12.511 1.00 88.62 86 ASP A CA 1
ATOM 702 C C . ASP A 1 86 ? 15.394 -10.716 -12.482 1.00 88.62 86 ASP A C 1
ATOM 704 O O . ASP A 1 86 ? 15.247 -10.103 -11.425 1.00 88.62 86 ASP A O 1
ATOM 708 N N . GLN A 1 87 ? 15.378 -10.086 -13.659 1.00 85.50 87 GLN A 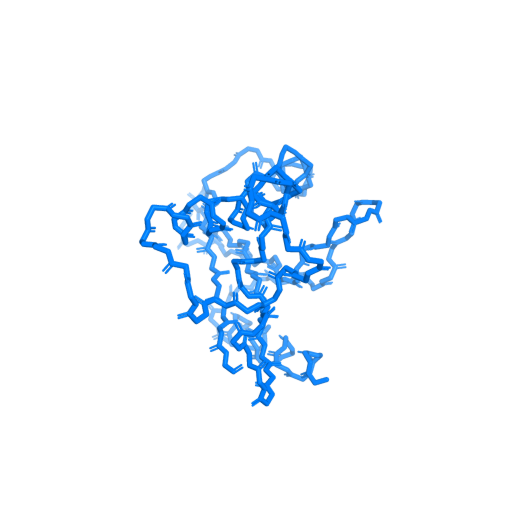N 1
ATOM 709 C CA . GLN A 1 87 ? 15.203 -8.638 -13.777 1.00 85.50 87 GLN A CA 1
ATOM 710 C C . GLN A 1 87 ? 13.821 -8.191 -13.297 1.00 85.50 87 GLN A C 1
ATOM 712 O O . GLN A 1 87 ? 13.702 -7.138 -12.671 1.00 85.50 87 GLN A O 1
ATOM 717 N N . LEU A 1 88 ? 12.777 -8.971 -13.595 1.00 86.88 88 LEU A N 1
ATOM 718 C CA . LEU A 1 88 ? 11.424 -8.693 -13.121 1.00 86.88 88 LEU A CA 1
ATOM 719 C C . LEU A 1 88 ? 11.342 -8.774 -11.600 1.00 86.88 88 LEU A C 1
ATOM 721 O O . LEU A 1 88 ? 10.822 -7.836 -11.004 1.00 86.88 88 LEU A O 1
ATOM 725 N N . ASN A 1 89 ? 11.907 -9.816 -10.988 1.00 89.38 89 ASN A N 1
ATOM 726 C CA . ASN A 1 89 ? 11.922 -9.978 -9.535 1.00 89.38 89 ASN A CA 1
ATOM 727 C C . ASN A 1 89 ? 12.586 -8.778 -8.854 1.00 89.38 89 ASN A C 1
ATOM 729 O O . ASN A 1 89 ? 11.947 -8.124 -8.041 1.00 89.38 89 ASN A O 1
ATOM 733 N N . LYS A 1 90 ? 13.777 -8.364 -9.307 1.00 89.31 90 LYS A N 1
ATOM 734 C CA . LYS A 1 90 ? 14.461 -7.165 -8.782 1.00 89.31 90 LYS A CA 1
ATOM 735 C C . LYS A 1 90 ? 13.618 -5.891 -8.891 1.00 89.31 90 LYS A C 1
ATOM 737 O O . LYS A 1 90 ? 13.651 -5.037 -8.009 1.00 89.31 90 LYS A O 1
ATOM 742 N N . CYS A 1 91 ? 12.875 -5.731 -9.986 1.00 88.69 91 CYS A N 1
ATOM 743 C CA . CYS A 1 91 ? 11.996 -4.575 -10.168 1.00 88.69 91 CYS A CA 1
ATOM 744 C C . CYS A 1 91 ? 10.748 -4.644 -9.279 1.00 88.69 91 CYS A C 1
ATOM 746 O O . CYS A 1 91 ? 10.242 -3.602 -8.867 1.00 88.69 91 CYS A O 1
ATOM 748 N N . VAL A 1 92 ? 10.222 -5.845 -9.028 1.00 89.25 92 VAL A N 1
ATOM 749 C CA . VAL A 1 92 ? 9.104 -6.065 -8.105 1.00 89.25 92 VAL A CA 1
ATOM 750 C C . VAL A 1 92 ? 9.556 -5.809 -6.673 1.00 89.25 92 VAL A C 1
ATOM 752 O O . VAL A 1 92 ? 8.882 -5.049 -5.992 1.00 89.25 92 VAL A O 1
ATOM 755 N N . ASP A 1 93 ? 10.709 -6.329 -6.257 1.00 91.25 93 ASP A N 1
ATOM 756 C CA . ASP A 1 93 ? 11.268 -6.114 -4.917 1.00 91.25 93 ASP A CA 1
ATOM 757 C C . ASP A 1 93 ? 11.463 -4.621 -4.641 1.00 91.25 93 ASP A C 1
ATOM 759 O O . ASP A 1 93 ? 10.952 -4.099 -3.654 1.00 91.25 93 ASP A O 1
ATOM 763 N N . ALA A 1 94 ? 12.085 -3.896 -5.577 1.00 90.25 94 ALA A N 1
ATOM 764 C CA . ALA A 1 94 ? 12.249 -2.447 -5.468 1.00 90.25 94 ALA A CA 1
ATOM 765 C C . ALA A 1 94 ? 10.905 -1.695 -5.430 1.00 90.25 94 ALA A C 1
ATOM 767 O O . ALA A 1 94 ? 10.777 -0.653 -4.786 1.00 90.25 94 ALA A O 1
ATOM 768 N N . TRP A 1 95 ? 9.888 -2.196 -6.138 1.00 90.19 95 TRP A N 1
ATOM 769 C CA . TRP A 1 95 ? 8.549 -1.612 -6.110 1.00 90.19 95 TRP A CA 1
ATOM 770 C C . TRP A 1 95 ? 7.839 -1.882 -4.776 1.00 90.19 95 TRP A C 1
ATOM 772 O O . TRP A 1 95 ? 7.217 -0.965 -4.244 1.00 90.19 95 TRP A O 1
ATOM 782 N N . VAL A 1 96 ? 7.962 -3.093 -4.221 1.00 92.19 96 VAL A N 1
ATOM 783 C CA . VAL A 1 96 ? 7.429 -3.460 -2.899 1.00 92.19 96 VAL A CA 1
ATOM 784 C C . VAL A 1 96 ? 8.097 -2.623 -1.816 1.00 92.19 96 VAL A C 1
ATOM 786 O O . VAL A 1 96 ? 7.394 -2.044 -0.992 1.00 92.19 96 VAL A O 1
ATOM 789 N N . GLU A 1 97 ? 9.422 -2.481 -1.866 1.00 91.69 97 GLU A N 1
ATOM 790 C CA . GLU A 1 97 ? 10.174 -1.634 -0.943 1.00 91.69 97 GLU A CA 1
ATOM 791 C C . GLU A 1 97 ? 9.661 -0.195 -0.990 1.00 91.69 97 GLU A C 1
ATOM 793 O O . GLU A 1 97 ? 9.233 0.356 0.019 1.00 91.69 97 GLU A O 1
ATOM 798 N N . MET A 1 98 ? 9.594 0.393 -2.184 1.00 89.25 98 MET A N 1
ATOM 799 C CA . MET A 1 98 ? 9.100 1.756 -2.365 1.00 89.25 98 MET A CA 1
ATOM 800 C C . MET A 1 98 ? 7.663 1.941 -1.851 1.00 89.25 98 MET A C 1
ATOM 802 O O . MET A 1 98 ? 7.346 2.989 -1.287 1.00 89.25 98 MET A O 1
ATOM 806 N N . LYS A 1 99 ? 6.777 0.965 -2.078 1.00 89.56 99 LYS A N 1
ATOM 807 C CA . LYS A 1 99 ? 5.352 1.097 -1.756 1.00 89.56 99 LYS A CA 1
ATOM 808 C C . LYS A 1 99 ? 5.001 0.765 -0.311 1.00 89.56 99 LYS A C 1
ATOM 810 O O . LYS A 1 99 ? 4.124 1.432 0.237 1.00 89.56 99 LYS A O 1
ATOM 815 N N . PHE A 1 100 ? 5.683 -0.201 0.298 1.00 91.00 100 PHE A N 1
ATOM 816 C CA . PHE A 1 100 ? 5.280 -0.792 1.575 1.00 91.00 100 PHE A CA 1
ATOM 817 C C . PHE A 1 100 ? 6.345 -0.707 2.669 1.00 91.00 100 PHE A C 1
ATOM 819 O O . PHE A 1 100 ? 6.017 -0.296 3.778 1.00 91.00 100 PHE A O 1
ATOM 826 N N . THR A 1 101 ? 7.597 -1.077 2.380 1.00 90.12 101 THR A N 1
ATOM 827 C CA . THR A 1 101 ? 8.602 -1.354 3.431 1.00 90.12 101 THR A CA 1
ATOM 828 C C . THR A 1 101 ? 9.753 -0.352 3.489 1.00 90.12 101 THR A C 1
ATOM 830 O O . THR A 1 101 ? 10.731 -0.567 4.196 1.00 90.12 101 THR A O 1
ATOM 833 N N . ASN A 1 102 ? 9.692 0.747 2.738 1.00 89.44 102 ASN A N 1
ATOM 834 C CA . ASN A 1 102 ? 10.662 1.825 2.893 1.00 89.44 102 ASN A CA 1
ATOM 835 C C . ASN A 1 102 ? 10.537 2.397 4.314 1.00 89.44 102 ASN A C 1
ATOM 837 O O . ASN A 1 102 ? 9.429 2.623 4.801 1.00 89.44 102 ASN A O 1
ATOM 841 N N . THR A 1 103 ? 11.664 2.700 4.951 1.00 87.75 103 THR A N 1
ATOM 842 C CA . THR A 1 103 ? 11.756 3.174 6.343 1.00 87.75 103 THR A CA 1
ATOM 843 C C . THR A 1 103 ? 10.834 4.353 6.656 1.00 87.75 103 THR A C 1
ATOM 845 O O . THR A 1 103 ? 10.318 4.471 7.764 1.00 87.75 103 THR A O 1
ATOM 848 N N . LYS A 1 104 ? 10.560 5.213 5.670 1.00 86.56 104 LYS A N 1
ATOM 849 C CA . LYS A 1 104 ? 9.590 6.307 5.806 1.00 86.56 104 LYS A CA 1
ATOM 850 C C . LYS A 1 104 ? 8.151 5.810 5.970 1.00 86.56 104 LYS A C 1
ATOM 852 O O . LYS A 1 104 ? 7.437 6.303 6.831 1.00 86.56 104 LYS A O 1
ATOM 857 N N . LYS A 1 105 ? 7.725 4.807 5.193 1.00 86.62 105 LYS A N 1
ATOM 858 C CA . LYS A 1 105 ? 6.391 4.190 5.313 1.00 86.62 105 LYS A CA 1
ATOM 859 C C . LYS A 1 105 ? 6.218 3.534 6.676 1.00 86.62 105 LYS A C 1
ATOM 861 O O . LYS A 1 105 ? 5.200 3.735 7.332 1.00 86.62 105 LYS A O 1
ATOM 866 N N . GLU A 1 106 ? 7.243 2.815 7.119 1.00 86.12 106 GLU A N 1
ATOM 867 C CA . GLU A 1 106 ? 7.269 2.196 8.443 1.00 86.12 106 GLU A CA 1
ATOM 868 C C . GLU A 1 106 ? 7.195 3.250 9.555 1.00 86.12 106 GLU A C 1
ATOM 870 O O . GLU A 1 106 ? 6.423 3.088 10.501 1.00 86.12 106 GLU A O 1
ATOM 875 N N . SER A 1 107 ? 7.921 4.363 9.410 1.00 85.62 107 SER A N 1
ATOM 876 C CA . SER A 1 107 ? 7.869 5.507 10.327 1.00 85.62 107 SER A CA 1
ATOM 877 C C . SER A 1 107 ? 6.464 6.106 10.419 1.00 85.62 107 SER A C 1
ATOM 879 O O . SER A 1 107 ? 5.936 6.215 11.523 1.00 85.62 107 SER A O 1
ATOM 881 N N . VAL A 1 108 ? 5.815 6.420 9.291 1.00 86.56 108 VAL A N 1
ATOM 882 C CA . VAL A 1 108 ? 4.431 6.934 9.268 1.00 86.56 108 VAL A CA 1
ATOM 883 C C . VAL A 1 108 ? 3.476 5.992 9.994 1.00 86.56 108 VAL A C 1
ATOM 885 O O . VAL A 1 108 ? 2.716 6.410 10.867 1.00 86.56 108 VAL A O 1
ATOM 888 N N . CYS A 1 109 ? 3.526 4.707 9.654 1.00 85.19 109 CYS A N 1
ATOM 889 C CA . CYS A 1 109 ? 2.695 3.685 10.275 1.00 85.19 109 CYS A CA 1
ATOM 890 C C . CYS A 1 109 ? 2.916 3.609 11.796 1.00 85.19 109 CYS A C 1
ATOM 892 O O . CYS A 1 109 ? 1.952 3.572 12.567 1.00 85.19 109 CYS A O 1
ATOM 894 N N . SER A 1 110 ? 4.178 3.661 12.228 1.00 85.56 110 SER A N 1
ATOM 895 C CA . SER A 1 110 ? 4.566 3.604 13.641 1.00 85.56 110 SER A CA 1
ATOM 896 C C . SER A 1 110 ? 4.166 4.866 14.409 1.00 85.56 110 SER A C 1
ATOM 898 O O . SER A 1 110 ? 3.741 4.777 15.556 1.00 85.56 110 SER A O 1
ATOM 900 N N . GLN A 1 111 ? 4.232 6.044 13.786 1.00 86.31 111 GLN A N 1
ATOM 901 C CA . GLN A 1 111 ? 3.768 7.300 14.385 1.00 86.31 111 GLN A CA 1
ATOM 902 C C . GLN A 1 111 ? 2.245 7.323 14.577 1.00 86.31 111 GLN A C 1
ATOM 904 O O . GLN A 1 111 ? 1.758 7.877 15.560 1.00 86.31 111 GLN A O 1
ATOM 909 N N . LEU A 1 112 ? 1.489 6.725 13.652 1.00 84.25 112 LEU A N 1
ATOM 910 C CA . LEU A 1 112 ? 0.026 6.729 13.702 1.00 84.25 112 LEU A CA 1
ATOM 911 C C . LEU A 1 112 ? -0.555 5.731 14.703 1.00 84.25 112 LEU A C 1
ATOM 913 O O . LEU A 1 112 ? -1.589 6.015 15.309 1.00 84.25 112 LEU A O 1
ATOM 917 N N . PHE A 1 113 ? 0.056 4.553 14.844 1.00 86.56 113 PHE A N 1
ATOM 918 C CA . PHE A 1 113 ? -0.548 3.464 15.619 1.00 86.56 113 PHE A CA 1
ATOM 919 C C . PHE A 1 113 ? 0.445 2.613 16.421 1.00 86.56 113 PHE A C 1
ATOM 921 O O . PHE A 1 113 ? 0.073 1.577 16.971 1.00 86.56 113 PHE A O 1
ATOM 928 N N . GLY A 1 114 ? 1.693 3.070 16.543 1.00 84.44 114 GLY A N 1
ATOM 929 C CA . GLY A 1 114 ? 2.758 2.367 17.251 1.00 84.44 114 GLY A CA 1
ATOM 930 C C . GLY A 1 114 ? 3.361 1.211 16.455 1.00 84.44 114 GLY A C 1
ATOM 931 O O . GLY A 1 114 ? 2.951 0.895 15.336 1.00 84.44 114 GLY A O 1
ATOM 932 N N . GLU A 1 115 ? 4.354 0.562 17.059 1.00 75.50 115 GLU A N 1
ATOM 933 C CA . GLU A 1 115 ? 4.954 -0.648 16.501 1.00 75.50 115 GLU A CA 1
ATOM 934 C C . GLU A 1 115 ? 3.939 -1.797 16.534 1.00 75.50 115 GLU A C 1
ATOM 936 O O . GLU A 1 115 ? 3.415 -2.180 17.583 1.00 75.50 115 GLU A O 1
ATOM 941 N N . THR A 1 116 ? 3.628 -2.341 15.361 1.00 75.38 116 THR A N 1
ATOM 942 C CA . THR A 1 116 ? 2.652 -3.418 15.201 1.00 75.38 116 THR A CA 1
ATOM 943 C C . THR A 1 116 ? 2.961 -4.245 13.959 1.00 75.38 116 THR A C 1
ATOM 945 O O . THR A 1 116 ? 3.741 -3.838 13.098 1.00 75.38 116 THR A O 1
ATOM 948 N N . ASN A 1 117 ? 2.329 -5.411 13.854 1.00 81.88 117 ASN A N 1
ATOM 949 C CA . ASN A 1 117 ? 2.431 -6.252 12.670 1.00 81.88 117 ASN A CA 1
ATOM 950 C C . ASN A 1 117 ? 1.476 -5.731 11.594 1.00 81.88 117 ASN A C 1
ATOM 952 O O . ASN A 1 117 ? 0.260 -5.926 11.675 1.00 81.88 117 ASN A O 1
ATOM 956 N N . TRP A 1 118 ? 2.040 -5.067 10.589 1.00 87.69 118 TRP A N 1
ATOM 957 C CA . TRP A 1 118 ? 1.301 -4.563 9.438 1.00 87.69 118 TRP A CA 1
ATOM 958 C C . TRP A 1 118 ? 1.009 -5.675 8.437 1.00 87.69 118 TRP A C 1
ATOM 960 O O . TRP A 1 118 ? 1.900 -6.403 8.007 1.00 87.69 118 TRP A O 1
ATOM 970 N N . ASN A 1 119 ? -0.249 -5.764 8.015 1.00 93.06 119 ASN A N 1
ATOM 971 C CA . ASN A 1 119 ? -0.631 -6.517 6.832 1.00 93.06 119 ASN A CA 1
ATOM 972 C C . ASN A 1 119 ? -0.544 -5.595 5.615 1.00 93.06 119 ASN A C 1
ATOM 974 O O . ASN A 1 119 ? -1.219 -4.567 5.557 1.00 93.06 119 ASN A O 1
ATOM 978 N N . TYR A 1 120 ? 0.251 -5.978 4.623 1.00 94.75 120 TYR A N 1
ATOM 979 C CA . TYR A 1 120 ? 0.330 -5.249 3.362 1.00 94.75 120 TYR A CA 1
ATOM 980 C C . TYR A 1 120 ? -0.705 -5.783 2.379 1.00 94.75 120 TYR A C 1
ATOM 982 O O . TYR A 1 120 ? -0.795 -6.988 2.137 1.00 94.75 120 TYR A O 1
ATOM 990 N N . MET A 1 121 ? -1.501 -4.880 1.812 1.00 96.12 121 MET A N 1
ATOM 991 C CA . MET A 1 121 ? -2.504 -5.206 0.808 1.00 96.12 121 MET A CA 1
ATOM 992 C C . MET A 1 121 ? -2.278 -4.368 -0.441 1.00 96.12 121 MET A C 1
ATOM 994 O O . MET A 1 121 ? -2.087 -3.157 -0.376 1.00 96.12 121 MET A O 1
ATOM 998 N N . PHE A 1 122 ? -2.348 -5.017 -1.596 1.00 94.19 122 PHE A N 1
ATOM 999 C CA . PHE A 1 122 ? -2.313 -4.339 -2.877 1.00 94.19 122 PHE A CA 1
ATOM 1000 C C . PHE A 1 122 ? -3.577 -4.664 -3.666 1.00 94.19 122 PHE A C 1
ATOM 1002 O O . PHE A 1 122 ? -3.840 -5.828 -3.972 1.00 94.19 122 PHE A O 1
ATOM 1009 N N . VAL A 1 123 ? -4.359 -3.638 -3.989 1.00 93.19 123 VAL A N 1
ATOM 1010 C CA . VAL A 1 123 ? -5.547 -3.765 -4.837 1.00 93.19 123 VAL A CA 1
ATOM 1011 C C . VAL A 1 123 ? -5.182 -3.327 -6.249 1.00 93.19 123 VAL A C 1
ATOM 1013 O O . VAL A 1 123 ? -4.805 -2.178 -6.470 1.00 93.19 123 VAL A O 1
ATOM 1016 N N . TYR A 1 124 ? -5.309 -4.243 -7.205 1.00 89.25 124 TYR A N 1
ATOM 1017 C CA . TYR A 1 124 ? -4.920 -4.042 -8.600 1.00 89.25 124 TYR A CA 1
ATOM 1018 C C . TYR A 1 124 ? -6.096 -4.290 -9.546 1.00 89.25 124 TYR A C 1
ATOM 1020 O O . TYR A 1 124 ? -6.828 -5.265 -9.361 1.00 89.25 124 TYR A O 1
ATOM 1028 N N . GLY A 1 125 ? -6.257 -3.448 -10.572 1.00 83.75 125 GLY A N 1
ATOM 1029 C CA . GLY A 1 125 ? -7.322 -3.594 -11.572 1.00 83.75 125 GLY A CA 1
ATOM 1030 C C . GLY A 1 125 ? -7.281 -2.604 -12.721 1.00 83.75 125 GLY A C 1
ATOM 1031 O O . GLY A 1 125 ? -6.443 -1.676 -12.701 1.00 83.75 125 GLY A O 1
#